Protein AF-A0A654M1G8-F1 (afdb_monomer)

Sequence (113 aa):
MVKTEFLRRFPTDYTENLASFEYVPIVSKRMLNHYARCYLANTFSYRILLPRSIDSSKDNDISRKLGLQLQNDLLSGIRSLKLKPNIKDYRYVHDDSHFGWLLLDPSLTIRFD

pLDDT: mean 93.89, std 8.09, range [52.06, 98.38]

Radius of gyration: 13.91 Å; Cα contacts (8 Å, |Δi|>4): 159; chains: 1; bounding box: 31×33×37 Å

Structure (mmCIF, N/CA/C/O backbone):
data_AF-A0A654M1G8-F1
#
_entry.id   AF-A0A654M1G8-F1
#
loop_
_atom_site.group_PDB
_atom_site.id
_atom_site.type_symbol
_atom_site.label_atom_id
_atom_site.label_alt_id
_atom_site.label_comp_id
_atom_site.label_asym_id
_atom_site.label_entity_id
_atom_site.label_seq_id
_atom_site.pdbx_PDB_ins_code
_atom_site.Cartn_x
_atom_site.Cartn_y
_atom_site.Cartn_z
_atom_site.occupancy
_atom_site.B_iso_or_equiv
_atom_site.auth_seq_id
_atom_site.auth_comp_id
_atom_site.auth_asym_id
_atom_site.auth_atom_id
_atom_site.pdbx_PDB_model_num
ATOM 1 N N . MET A 1 1 ? 0.95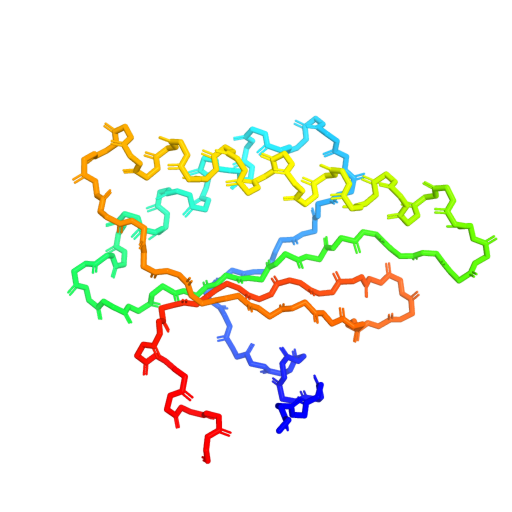8 -21.291 2.531 1.00 58.78 1 MET A N 1
ATOM 2 C CA . MET A 1 1 ? 1.455 -20.330 1.518 1.00 58.78 1 MET A CA 1
ATOM 3 C C . MET A 1 1 ? 0.240 -19.677 0.877 1.00 58.78 1 MET A C 1
ATOM 5 O O . MET A 1 1 ? -0.575 -20.406 0.328 1.00 58.78 1 MET A O 1
ATOM 9 N N . VAL A 1 2 ? 0.054 -18.358 1.007 1.00 68.06 2 VAL A N 1
ATOM 10 C CA . VAL A 1 2 ? -1.116 -17.681 0.408 1.00 68.06 2 VAL A CA 1
ATOM 11 C C . VAL A 1 2 ? -0.986 -17.729 -1.114 1.00 68.06 2 VAL A C 1
ATOM 13 O O . VAL A 1 2 ? 0.077 -17.394 -1.639 1.00 68.06 2 VAL A O 1
ATOM 16 N N . LYS A 1 3 ? -2.031 -18.159 -1.836 1.00 82.12 3 LYS A N 1
ATOM 17 C CA . LYS A 1 3 ? -1.959 -18.213 -3.305 1.00 82.12 3 LYS A CA 1
ATOM 18 C C . LYS A 1 3 ? -1.940 -16.794 -3.868 1.00 82.12 3 LYS A C 1
ATOM 20 O O . LYS A 1 3 ? -2.811 -15.982 -3.559 1.00 82.12 3 LYS A O 1
ATOM 25 N N . THR A 1 4 ? -0.978 -16.511 -4.740 1.00 85.81 4 THR A N 1
ATOM 26 C CA . THR A 1 4 ? -0.805 -15.199 -5.381 1.00 85.81 4 THR A CA 1
ATOM 27 C C . THR A 1 4 ? -2.063 -14.720 -6.112 1.00 85.81 4 THR A C 1
ATOM 29 O O . THR A 1 4 ? -2.369 -13.531 -6.081 1.00 85.81 4 THR A O 1
ATOM 32 N N . GLU A 1 5 ? -2.829 -15.631 -6.718 1.00 87.69 5 GLU A N 1
ATOM 33 C CA . GLU A 1 5 ? -4.097 -15.310 -7.389 1.00 87.69 5 GLU A CA 1
ATOM 34 C C . GLU A 1 5 ? -5.124 -14.677 -6.435 1.00 87.69 5 GLU A C 1
ATOM 36 O O . GLU A 1 5 ? -5.779 -13.701 -6.801 1.00 87.69 5 GLU A O 1
ATOM 41 N N . PHE A 1 6 ? -5.208 -15.153 -5.186 1.00 89.19 6 PHE A N 1
ATOM 42 C CA . PHE A 1 6 ? -6.078 -14.543 -4.179 1.00 89.19 6 PHE A CA 1
ATOM 43 C C . PHE A 1 6 ? -5.621 -13.130 -3.823 1.00 89.19 6 PHE A C 1
ATOM 45 O O . PHE A 1 6 ? -6.443 -12.223 -3.770 1.00 89.19 6 PHE A O 1
ATOM 52 N N . LEU A 1 7 ? -4.314 -12.910 -3.646 1.00 92.75 7 LEU A N 1
ATOM 53 C CA . LEU A 1 7 ? -3.773 -11.577 -3.351 1.00 92.75 7 LEU A CA 1
ATOM 54 C C . LEU A 1 7 ? -4.079 -10.569 -4.471 1.00 92.75 7 LEU A C 1
ATOM 56 O O . LEU A 1 7 ? -4.402 -9.410 -4.193 1.00 92.75 7 LEU A O 1
ATOM 60 N N . ARG A 1 8 ? -4.029 -11.013 -5.736 1.00 93.00 8 ARG A N 1
ATOM 61 C CA . ARG A 1 8 ? -4.392 -10.194 -6.905 1.00 93.00 8 ARG A CA 1
ATOM 62 C C . ARG A 1 8 ? -5.872 -9.819 -6.909 1.00 93.00 8 ARG A C 1
ATOM 64 O O . ARG A 1 8 ? -6.189 -8.671 -7.194 1.00 93.00 8 ARG A O 1
ATOM 71 N N . ARG A 1 9 ? -6.758 -10.761 -6.570 1.00 92.06 9 ARG A N 1
ATOM 72 C CA . ARG A 1 9 ? -8.220 -10.563 -6.589 1.00 92.06 9 ARG A CA 1
ATOM 73 C C . ARG A 1 9 ? -8.808 -10.001 -5.296 1.00 92.06 9 ARG A C 1
ATOM 75 O O . ARG A 1 9 ? -9.984 -9.653 -5.285 1.00 92.06 9 ARG A O 1
ATOM 82 N N . PHE A 1 10 ? -8.030 -9.914 -4.218 1.00 92.25 10 PHE A N 1
ATOM 83 C CA . PHE A 1 10 ? -8.526 -9.434 -2.930 1.00 92.25 10 PHE A CA 1
ATOM 84 C C . PHE A 1 10 ? -9.133 -8.021 -3.073 1.00 92.25 10 PHE A C 1
ATOM 86 O O . PHE A 1 10 ? -8.458 -7.128 -3.596 1.00 92.25 10 PHE A O 1
ATOM 93 N N . PRO A 1 11 ? -10.380 -7.785 -2.638 1.00 92.31 11 PRO A N 1
ATOM 94 C CA . PRO A 1 11 ? -10.987 -6.464 -2.725 1.00 92.31 11 PRO A CA 1
ATOM 95 C C . PRO A 1 11 ? -10.353 -5.530 -1.691 1.00 92.31 11 PRO A C 1
ATOM 97 O O . PRO A 1 11 ? -10.278 -5.859 -0.512 1.00 92.31 11 PRO A O 1
ATOM 100 N N . THR A 1 12 ? -9.894 -4.366 -2.137 1.00 95.44 12 THR A N 1
ATOM 101 C CA . THR A 1 12 ? -9.304 -3.329 -1.281 1.00 95.44 12 THR A CA 1
ATOM 102 C C . THR A 1 12 ? -10.061 -2.030 -1.451 1.00 95.44 12 THR A C 1
ATOM 104 O O . THR A 1 12 ? -10.458 -1.721 -2.574 1.00 95.44 12 THR A O 1
ATOM 107 N N . ASP A 1 13 ? -10.145 -1.232 -0.394 1.00 96.25 13 ASP A N 1
ATOM 108 C CA . ASP A 1 13 ? -10.770 0.094 -0.445 1.00 96.25 13 ASP A CA 1
ATOM 109 C C . ASP A 1 13 ? -10.056 1.025 -1.433 1.00 96.25 13 ASP A C 1
ATOM 111 O O . ASP A 1 13 ? -10.688 1.838 -2.104 1.00 96.25 13 ASP A O 1
ATOM 115 N N . TYR A 1 14 ? -8.734 0.866 -1.566 1.00 97.25 14 TYR A N 1
ATOM 116 C CA . TYR A 1 14 ? -7.920 1.605 -2.526 1.00 97.25 14 TYR A CA 1
ATOM 117 C C . TYR A 1 14 ? -6.893 0.711 -3.215 1.00 97.25 14 TYR A C 1
ATOM 119 O O . TYR A 1 14 ? -6.275 -0.156 -2.596 1.00 97.25 14 TYR A O 1
ATOM 127 N N . THR A 1 15 ? -6.675 0.970 -4.502 1.00 97.81 15 THR A N 1
ATOM 128 C CA . THR A 1 15 ? -5.529 0.479 -5.271 1.00 97.81 15 THR A CA 1
ATOM 129 C C . THR A 1 15 ? -4.864 1.681 -5.938 1.00 97.81 15 THR A C 1
ATOM 131 O O . THR A 1 15 ? -5.497 2.348 -6.749 1.00 97.81 15 THR A O 1
ATOM 134 N N . GLU A 1 16 ? -3.611 1.970 -5.586 1.00 96.69 16 GLU A N 1
ATOM 135 C CA . GLU A 1 16 ? -2.840 3.099 -6.129 1.00 96.69 16 GLU A CA 1
ATOM 136 C C . GLU A 1 16 ? -1.615 2.587 -6.899 1.00 96.69 16 GLU A C 1
ATOM 138 O O . GLU A 1 16 ? -0.947 1.646 -6.461 1.00 96.69 16 GLU A O 1
ATOM 143 N N . ASN A 1 17 ? -1.290 3.230 -8.021 1.00 96.44 17 ASN A N 1
ATOM 144 C CA . ASN A 1 17 ? -0.044 2.996 -8.751 1.00 96.44 17 ASN A CA 1
ATOM 145 C C . ASN A 1 17 ? 1.012 4.017 -8.302 1.00 96.44 17 ASN A C 1
ATOM 147 O O . ASN A 1 17 ? 0.794 5.223 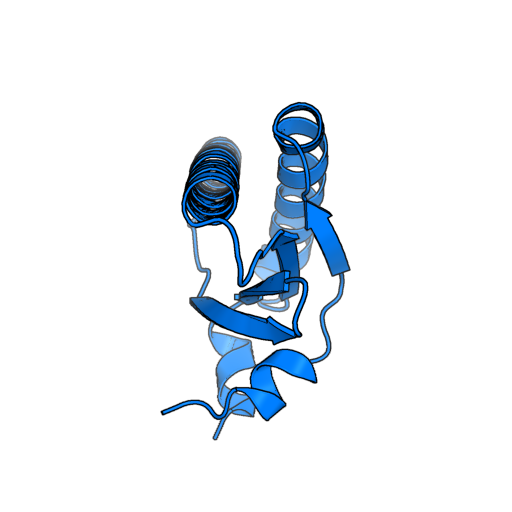-8.408 1.00 96.44 17 ASN A O 1
ATOM 151 N N . LEU A 1 18 ? 2.148 3.541 -7.790 1.00 97.38 18 LEU A N 1
ATOM 152 C CA . LEU A 1 18 ? 3.239 4.374 -7.291 1.00 97.38 18 LEU A CA 1
ATOM 153 C C . LEU A 1 18 ? 4.486 4.198 -8.160 1.00 97.38 18 LEU A C 1
ATOM 155 O O . LEU A 1 18 ? 5.354 3.379 -7.865 1.00 97.38 18 LEU A O 1
ATOM 159 N N . ALA A 1 19 ? 4.583 5.006 -9.216 1.00 94.69 19 ALA A N 1
ATOM 160 C CA . ALA A 1 19 ? 5.665 4.917 -10.196 1.00 94.69 19 ALA A CA 1
ATOM 161 C C . ALA A 1 19 ? 6.856 5.865 -9.948 1.00 94.69 19 ALA A C 1
ATOM 163 O O . ALA A 1 19 ? 7.894 5.715 -10.585 1.00 94.69 19 ALA A O 1
ATOM 164 N N . SER A 1 20 ? 6.730 6.847 -9.046 1.00 96.62 20 SER A N 1
ATOM 165 C CA . SER A 1 20 ? 7.762 7.869 -8.807 1.00 96.62 20 SER A CA 1
ATOM 166 C C . SER A 1 20 ? 7.800 8.328 -7.349 1.00 96.62 20 SER A C 1
ATOM 168 O O . SER A 1 20 ? 6.780 8.319 -6.656 1.00 96.62 20 SER A O 1
ATOM 170 N N . PHE A 1 21 ? 8.979 8.773 -6.899 1.00 96.94 21 PHE A N 1
ATOM 171 C CA . PHE A 1 21 ? 9.203 9.290 -5.544 1.00 96.94 21 PHE A CA 1
ATOM 172 C C . PHE A 1 21 ? 8.402 10.565 -5.273 1.00 96.94 21 PHE A C 1
ATOM 174 O O . PHE A 1 21 ? 7.991 10.798 -4.140 1.00 96.94 21 PHE A O 1
ATOM 181 N N . GLU A 1 22 ? 8.119 11.349 -6.314 1.00 96.94 22 GLU A N 1
ATOM 182 C CA . GLU A 1 22 ? 7.315 12.574 -6.232 1.00 96.94 22 GLU A CA 1
ATOM 183 C C . GLU A 1 22 ? 5.898 12.310 -5.706 1.00 96.94 22 GLU A C 1
ATOM 185 O O . GLU A 1 22 ? 5.310 13.159 -5.036 1.00 96.94 22 GLU A O 1
ATOM 190 N N . TYR A 1 23 ? 5.359 11.111 -5.951 1.00 96.31 23 TYR A N 1
ATOM 191 C CA . TYR A 1 23 ? 4.022 10.726 -5.505 1.00 96.31 23 TYR A CA 1
ATOM 192 C C . TYR A 1 23 ? 4.001 10.094 -4.109 1.00 96.31 23 TYR A C 1
ATOM 194 O O . TYR A 1 23 ? 2.923 9.906 -3.540 1.00 96.31 23 TYR A O 1
ATOM 202 N N . VAL A 1 24 ? 5.159 9.791 -3.514 1.00 96.62 24 VAL A N 1
ATOM 203 C CA . VAL A 1 24 ? 5.211 9.156 -2.189 1.00 96.62 24 VAL A CA 1
ATOM 204 C C . VAL A 1 24 ? 4.510 10.003 -1.117 1.00 96.62 24 VAL A C 1
ATOM 206 O O . VAL A 1 24 ? 3.664 9.439 -0.422 1.00 96.62 24 VAL A O 1
ATOM 209 N N . PRO A 1 25 ? 4.724 11.334 -1.011 1.00 95.56 25 PRO A N 1
ATOM 210 C CA . PRO A 1 25 ? 4.070 12.141 0.024 1.00 95.56 25 PRO A CA 1
ATOM 211 C C . PRO A 1 25 ? 2.539 12.174 -0.084 1.00 95.56 25 PRO A C 1
ATOM 213 O O . PRO A 1 25 ? 1.834 12.187 0.928 1.00 95.56 25 PRO A O 1
ATOM 216 N N . ILE A 1 26 ? 1.990 12.196 -1.305 1.00 96.81 26 ILE A N 1
ATOM 217 C CA . ILE A 1 26 ? 0.533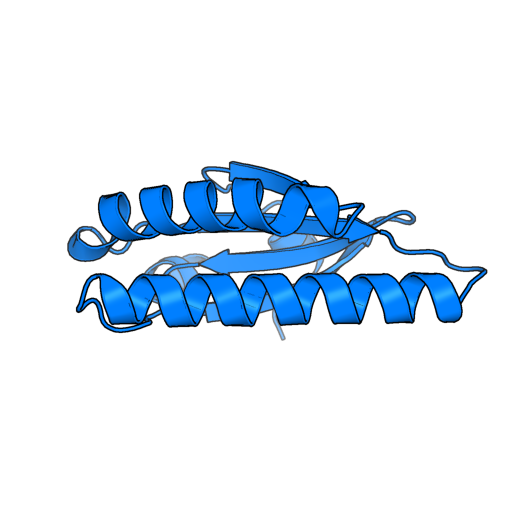 12.234 -1.496 1.00 96.81 26 ILE A CA 1
ATOM 218 C C . ILE A 1 26 ? -0.103 10.867 -1.224 1.00 96.81 26 ILE A C 1
ATOM 220 O O . ILE A 1 26 ? -1.140 10.803 -0.559 1.00 96.81 26 ILE A O 1
ATOM 224 N N . VAL A 1 27 ? 0.533 9.777 -1.667 1.00 97.81 27 VAL A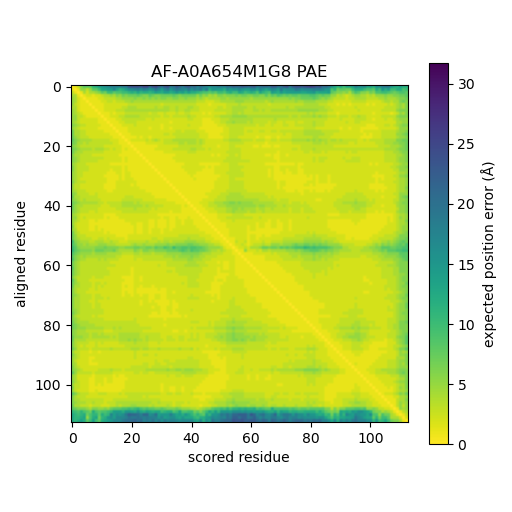 N 1
ATOM 225 C CA . VAL A 1 27 ? 0.061 8.408 -1.410 1.00 97.81 27 VAL A CA 1
ATOM 226 C C . VAL A 1 27 ? 0.174 8.073 0.078 1.00 97.81 27 VAL A C 1
ATOM 228 O O . VAL A 1 27 ? -0.783 7.554 0.653 1.00 97.81 27 VAL A O 1
ATOM 231 N N . SER A 1 28 ? 1.280 8.436 0.739 1.00 96.88 28 SER A N 1
ATOM 232 C CA . SER A 1 28 ? 1.472 8.197 2.175 1.00 96.88 28 SER A CA 1
ATOM 233 C C . SER A 1 28 ? 0.415 8.917 3.010 1.00 96.88 28 SER A C 1
ATOM 235 O O . SER A 1 28 ? -0.219 8.298 3.866 1.00 96.88 28 SER A O 1
ATOM 237 N N . LYS A 1 29 ? 0.125 10.189 2.705 1.00 97.44 29 LYS A N 1
ATOM 238 C CA . LYS A 1 29 ? -0.930 10.961 3.376 1.00 97.44 29 LYS A CA 1
ATOM 239 C C . LYS A 1 29 ? -2.317 10.343 3.180 1.00 97.44 29 LYS A C 1
ATOM 241 O O . LYS A 1 29 ? -3.079 10.242 4.140 1.00 97.44 29 LYS A O 1
ATOM 246 N N . ARG A 1 30 ? -2.666 9.920 1.958 1.00 98.12 30 ARG A N 1
ATOM 247 C CA . ARG A 1 30 ? -3.956 9.258 1.678 1.00 98.12 30 ARG A CA 1
ATOM 248 C C . ARG A 1 30 ? -4.086 7.941 2.432 1.00 98.12 30 ARG A C 1
ATOM 250 O O . ARG A 1 30 ? -5.110 7.712 3.076 1.00 98.12 30 ARG A O 1
ATOM 257 N N . MET A 1 31 ? -3.047 7.113 2.377 1.00 97.94 31 MET A N 1
ATOM 258 C CA . MET A 1 31 ? -3.006 5.828 3.065 1.00 97.94 31 MET A CA 1
ATOM 259 C C . MET A 1 31 ? -3.120 6.010 4.580 1.00 97.94 31 MET A C 1
ATOM 261 O O . MET A 1 31 ? -3.939 5.343 5.204 1.00 97.94 31 MET A O 1
ATOM 265 N N . LEU A 1 32 ? -2.385 6.964 5.160 1.00 98.25 32 LEU A N 1
ATOM 266 C CA . LEU A 1 32 ? -2.458 7.290 6.584 1.00 98.25 32 LEU A CA 1
ATOM 267 C C . LEU A 1 32 ? -3.858 7.759 6.997 1.00 98.25 32 LEU A C 1
ATOM 269 O O . LEU A 1 32 ? -4.403 7.282 7.991 1.00 98.25 32 LEU A O 1
ATOM 273 N N . ASN A 1 33 ? -4.468 8.659 6.222 1.00 98.12 33 ASN A N 1
ATOM 274 C CA . ASN A 1 33 ? -5.824 9.140 6.488 1.00 98.12 33 ASN A CA 1
ATOM 275 C C . ASN A 1 33 ? -6.861 8.014 6.404 1.00 98.12 33 ASN A C 1
ATOM 277 O O . ASN A 1 33 ? -7.842 8.007 7.145 1.00 98.12 33 ASN A O 1
ATOM 281 N N . HIS A 1 34 ? -6.688 7.069 5.481 1.00 98.06 34 HIS A N 1
ATOM 282 C CA . HIS A 1 34 ? -7.548 5.895 5.409 1.00 98.06 34 HIS A CA 1
ATOM 283 C C . HIS A 1 34 ? -7.317 4.952 6.598 1.00 98.06 34 HIS A C 1
ATOM 285 O O . HIS A 1 34 ? -8.284 4.591 7.263 1.00 98.06 34 HIS A O 1
ATOM 291 N N . TYR A 1 35 ? -6.060 4.658 6.941 1.00 97.94 35 TYR A N 1
ATOM 292 C CA . TYR A 1 35 ? -5.705 3.865 8.120 1.00 97.94 35 TYR A CA 1
ATOM 293 C C . TYR A 1 35 ? -6.336 4.423 9.398 1.00 97.94 35 TYR A C 1
ATOM 295 O O . TYR A 1 35 ? -7.001 3.691 10.125 1.00 97.94 35 TYR A O 1
ATOM 303 N N . ALA A 1 36 ? -6.205 5.730 9.639 1.00 97.69 36 ALA A N 1
ATOM 304 C CA . ALA A 1 36 ? -6.774 6.379 10.815 1.00 97.69 36 ALA A CA 1
ATOM 305 C C . ALA A 1 36 ? -8.307 6.250 10.882 1.00 97.69 36 ALA A C 1
ATOM 307 O O . ALA A 1 36 ? -8.851 6.020 11.960 1.00 97.69 36 ALA A O 1
ATOM 308 N N . ARG A 1 37 ? -9.005 6.340 9.739 1.00 97.50 37 ARG A N 1
ATOM 309 C CA . ARG A 1 37 ? -10.468 6.159 9.667 1.00 97.50 37 ARG A CA 1
ATOM 310 C C . ARG A 1 37 ? -10.898 4.720 9.957 1.00 97.50 37 ARG A C 1
ATOM 312 O O . ARG A 1 37 ? -11.924 4.517 10.595 1.00 97.50 37 ARG A O 1
ATOM 319 N N . CYS A 1 38 ? -10.123 3.738 9.507 1.00 96.75 38 CYS A N 1
ATOM 320 C CA . CYS A 1 38 ? -10.437 2.318 9.676 1.00 96.75 38 CYS A CA 1
ATOM 321 C C . CYS A 1 38 ? -9.947 1.729 11.006 1.00 96.75 38 CYS A C 1
ATOM 323 O O . CYS A 1 38 ? -10.340 0.614 11.346 1.00 96.75 38 CYS A O 1
ATOM 325 N N . TYR A 1 39 ? -9.110 2.456 11.756 1.00 95.62 39 TYR A N 1
ATOM 326 C CA . TYR A 1 39 ? -8.350 1.928 12.891 1.00 95.62 39 TYR A CA 1
ATOM 327 C C . TYR A 1 39 ? -9.212 1.227 13.948 1.00 95.62 39 TYR A C 1
ATOM 329 O O . TYR A 1 39 ? -8.908 0.111 14.343 1.00 95.62 39 TYR A O 1
ATOM 337 N N . LEU A 1 40 ? -10.308 1.853 14.388 1.00 94.56 40 LEU A N 1
ATOM 338 C CA . LEU A 1 40 ? -11.173 1.273 15.426 1.00 94.56 40 LEU A CA 1
ATOM 339 C C . LEU A 1 40 ? -12.039 0.118 14.911 1.00 94.56 40 LEU A C 1
ATOM 341 O O . LEU A 1 40 ? -12.434 -0.746 15.688 1.00 94.56 40 LEU A O 1
ATOM 345 N N . ALA A 1 41 ? -12.346 0.114 13.614 1.00 95.50 41 ALA A N 1
ATOM 346 C CA . ALA A 1 41 ? -13.188 -0.899 12.991 1.00 95.50 41 ALA A CA 1
ATOM 347 C C . ALA A 1 41 ? -12.391 -2.120 12.502 1.00 95.50 41 ALA A C 1
ATOM 349 O O . ALA A 1 41 ? -13.007 -3.098 12.093 1.00 95.50 41 ALA A O 1
ATOM 350 N N . ASN A 1 42 ? -11.053 -2.075 12.530 1.00 94.50 42 ASN A N 1
ATOM 351 C CA . ASN A 1 42 ? -10.166 -3.128 12.019 1.00 94.50 42 ASN A CA 1
ATOM 352 C C . ASN A 1 42 ? -10.457 -3.507 10.551 1.00 94.50 42 ASN A C 1
ATOM 354 O O . ASN A 1 42 ? -10.374 -4.663 10.150 1.00 94.50 42 ASN A O 1
ATOM 358 N N . THR A 1 43 ? -10.834 -2.527 9.727 1.00 95.50 43 THR A N 1
ATOM 359 C CA . THR A 1 43 ? -11.261 -2.742 8.329 1.00 95.50 43 THR A CA 1
ATOM 360 C C . THR A 1 43 ? -10.264 -2.224 7.298 1.00 95.50 43 THR A C 1
ATOM 362 O O . THR A 1 43 ? -10.580 -2.185 6.116 1.00 95.50 43 THR A O 1
ATOM 365 N N . PHE A 1 44 ? -9.062 -1.821 7.717 1.00 97.06 44 PHE A N 1
ATOM 366 C CA . PHE A 1 44 ? -8.087 -1.209 6.816 1.00 97.06 44 PHE A CA 1
ATOM 367 C C . PHE A 1 44 ? -7.696 -2.159 5.680 1.00 97.06 44 PHE A C 1
ATOM 369 O O . PHE A 1 44 ? -7.248 -3.281 5.933 1.00 97.06 44 PHE A O 1
ATOM 376 N N . SER A 1 45 ? -7.803 -1.689 4.435 1.00 96.94 45 SER A N 1
ATOM 377 C CA . SER A 1 45 ? -7.309 -2.421 3.273 1.00 96.94 45 SER A CA 1
ATOM 378 C C . SER A 1 45 ? -6.767 -1.495 2.182 1.00 96.94 45 SER A C 1
ATOM 380 O O . SER A 1 45 ? -7.404 -0.527 1.774 1.00 96.94 45 SER A O 1
ATOM 382 N N . TYR A 1 46 ? -5.564 -1.781 1.686 1.00 98.12 46 TYR A N 1
ATOM 383 C CA . TYR A 1 46 ? -4.895 -0.935 0.699 1.00 98.12 46 TYR A CA 1
ATOM 384 C C . TYR A 1 46 ? -3.987 -1.760 -0.207 1.00 98.12 46 TYR A C 1
ATOM 386 O O . TYR A 1 46 ? -3.228 -2.606 0.266 1.00 98.12 46 TYR A O 1
ATOM 394 N N . ARG A 1 47 ? -4.013 -1.497 -1.512 1.00 98.31 47 ARG A N 1
ATOM 395 C CA . ARG A 1 47 ? -3.071 -2.074 -2.474 1.00 98.31 47 ARG A CA 1
ATOM 396 C C . ARG A 1 47 ? -2.212 -0.978 -3.088 1.00 98.31 47 ARG A C 1
ATOM 398 O O . ARG A 1 47 ? -2.722 0.034 -3.558 1.00 98.31 47 ARG A O 1
ATOM 405 N N . ILE A 1 48 ? -0.911 -1.225 -3.132 1.00 98.38 48 ILE A N 1
ATOM 406 C CA . ILE A 1 48 ? 0.049 -0.451 -3.911 1.00 98.38 48 ILE A CA 1
ATOM 407 C C . ILE A 1 48 ? 0.549 -1.320 -5.057 1.00 98.38 48 ILE A C 1
ATOM 409 O O . ILE A 1 48 ? 0.942 -2.471 -4.851 1.00 98.38 48 ILE A O 1
ATOM 413 N N . LEU A 1 49 ? 0.527 -0.762 -6.260 1.00 98.19 49 LEU A N 1
ATOM 414 C CA . LEU A 1 49 ? 1.184 -1.312 -7.434 1.00 98.19 49 LEU A CA 1
ATOM 415 C C . LEU A 1 49 ? 2.480 -0.533 -7.648 1.00 98.19 49 LEU A C 1
ATOM 417 O O . LEU A 1 49 ? 2.458 0.680 -7.840 1.00 98.19 49 LEU A O 1
ATOM 421 N N . LEU A 1 50 ? 3.607 -1.231 -7.551 1.00 98.19 50 LEU A N 1
ATOM 422 C CA . LEU A 1 50 ? 4.936 -0.688 -7.822 1.00 98.19 50 LEU A CA 1
ATOM 423 C C . LEU A 1 50 ? 5.380 -1.161 -9.208 1.00 98.19 50 LEU A C 1
ATOM 425 O O . LEU A 1 50 ? 5.097 -2.316 -9.540 1.00 98.19 50 LEU A O 1
ATOM 429 N N . PRO A 1 51 ? 6.098 -0.341 -9.992 1.00 97.31 51 PRO A N 1
ATOM 430 C CA . PRO A 1 51 ? 6.613 -0.760 -11.283 1.00 97.31 51 PRO A CA 1
ATOM 431 C C . PRO A 1 51 ? 7.440 -2.039 -11.179 1.00 97.31 51 PRO A C 1
ATOM 433 O O . PRO A 1 51 ? 8.165 -2.285 -10.213 1.00 97.31 51 PRO A O 1
ATOM 436 N N . ARG A 1 52 ? 7.324 -2.869 -12.203 1.00 96.75 52 ARG A N 1
ATOM 437 C CA . ARG A 1 52 ? 8.124 -4.066 -12.384 1.00 96.75 52 ARG A CA 1
ATOM 438 C C . ARG A 1 52 ? 8.571 -4.120 -13.830 1.00 96.75 52 ARG A C 1
ATOM 440 O O . ARG A 1 52 ? 7.773 -3.946 -14.744 1.00 96.75 52 ARG A O 1
ATOM 447 N N . SER A 1 53 ? 9.847 -4.410 -14.015 1.00 96.38 53 SER A N 1
ATOM 448 C CA . SER A 1 53 ? 10.438 -4.685 -15.313 1.00 96.38 53 SER A CA 1
ATOM 449 C C . SER A 1 53 ? 11.028 -6.088 -15.308 1.00 96.38 53 SER A C 1
ATOM 451 O O . SER A 1 53 ? 11.753 -6.464 -14.385 1.00 96.38 53 SER A O 1
ATOM 453 N N . ILE A 1 54 ? 10.708 -6.883 -16.326 1.00 93.75 54 ILE A N 1
ATOM 454 C CA . ILE A 1 54 ? 11.336 -8.197 -16.526 1.00 93.75 54 ILE A CA 1
ATOM 455 C C . ILE A 1 54 ? 12.789 -8.011 -16.990 1.00 93.75 54 ILE A C 1
ATOM 457 O O . ILE A 1 54 ? 13.662 -8.779 -16.594 1.00 93.75 54 ILE A O 1
ATOM 461 N N . ASP A 1 55 ? 13.052 -6.934 -17.731 1.00 94.69 55 ASP A N 1
ATOM 462 C CA . ASP A 1 55 ? 14.320 -6.703 -18.425 1.00 94.69 55 ASP A CA 1
ATOM 463 C C . ASP A 1 55 ? 15.295 -5.808 -17.641 1.00 94.69 55 ASP A C 1
ATOM 465 O O . ASP A 1 55 ? 16.476 -5.725 -17.975 1.00 94.69 55 ASP A O 1
ATOM 469 N N . SER A 1 56 ? 14.828 -5.131 -16.584 1.00 94.19 56 SER A N 1
ATOM 470 C CA . SER A 1 56 ? 15.620 -4.144 -15.839 1.00 94.19 56 SER A CA 1
ATOM 471 C C . SER A 1 56 ? 15.590 -4.378 -14.330 1.00 94.19 56 SER A C 1
ATOM 473 O O . SER A 1 56 ? 14.680 -3.961 -13.608 1.00 94.19 56 SER A O 1
ATOM 475 N N . SER A 1 57 ? 16.662 -4.986 -13.812 1.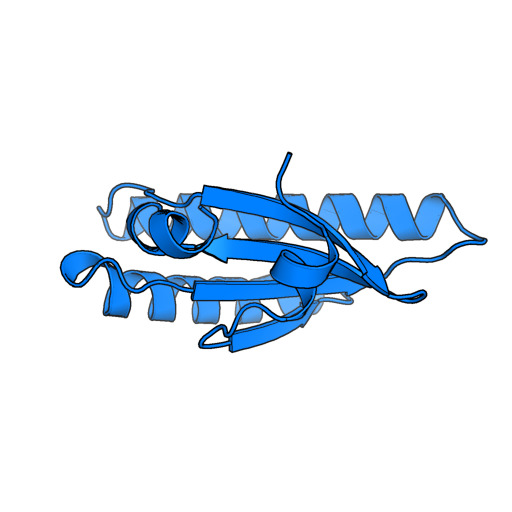00 93.81 57 SER A N 1
ATOM 476 C CA . SER A 1 57 ? 16.872 -5.113 -12.362 1.00 93.81 57 SER A CA 1
ATOM 477 C C . SER A 1 57 ? 16.989 -3.750 -11.673 1.00 93.81 57 SER A C 1
ATOM 479 O O . SER A 1 57 ? 16.540 -3.593 -10.541 1.00 93.81 57 SER A O 1
ATOM 481 N N . LYS A 1 58 ? 17.555 -2.747 -12.358 1.00 95.00 58 LYS A N 1
ATOM 482 C CA . LYS A 1 58 ? 17.715 -1.392 -11.817 1.00 95.00 58 LYS A CA 1
ATOM 483 C C . LYS A 1 58 ? 16.361 -0.737 -11.532 1.00 95.00 58 LYS A C 1
ATOM 485 O O . LYS A 1 58 ? 16.193 -0.133 -10.474 1.00 95.00 58 LYS A O 1
ATOM 490 N N . ASP A 1 59 ? 15.390 -0.896 -12.427 1.00 92.44 59 ASP A N 1
ATOM 491 C CA . ASP A 1 59 ? 14.044 -0.339 -12.234 1.00 92.44 59 ASP A CA 1
ATOM 492 C C . ASP A 1 59 ? 13.292 -1.074 -11.117 1.00 92.44 59 ASP A C 1
ATOM 494 O O . ASP A 1 59 ? 12.580 -0.461 -10.315 1.00 92.44 59 ASP A O 1
ATOM 498 N N . ASN A 1 60 ? 13.527 -2.381 -10.977 1.00 96.31 60 ASN A N 1
ATOM 499 C CA . ASN A 1 60 ? 13.009 -3.157 -9.850 1.00 96.31 60 ASN A CA 1
ATOM 500 C C . ASN A 1 60 ? 13.622 -2.713 -8.510 1.00 96.31 60 ASN A C 1
ATOM 502 O O . ASN A 1 60 ? 12.925 -2.667 -7.493 1.00 96.31 60 ASN A O 1
ATOM 506 N N . ASP A 1 61 ? 14.904 -2.341 -8.490 1.00 96.69 61 ASP A N 1
ATOM 507 C CA . ASP A 1 61 ? 15.563 -1.807 -7.295 1.00 96.69 61 ASP A CA 1
ATOM 508 C C . ASP A 1 61 ? 15.019 -0.430 -6.904 1.00 96.69 61 ASP A C 1
ATOM 510 O O . ASP A 1 61 ? 14.799 -0.172 -5.717 1.00 96.69 61 ASP A O 1
ATOM 514 N N . ILE A 1 62 ? 14.749 0.439 -7.883 1.00 96.50 62 ILE A N 1
ATOM 515 C CA . ILE A 1 62 ? 14.060 1.722 -7.664 1.00 96.50 62 ILE A CA 1
ATOM 516 C C . ILE A 1 62 ? 12.679 1.475 -7.053 1.00 96.50 62 ILE A C 1
ATOM 518 O O . ILE A 1 62 ? 12.333 2.083 -6.039 1.00 96.50 62 ILE A O 1
ATOM 522 N N . SER A 1 63 ? 11.930 0.520 -7.595 1.00 96.62 63 SER A N 1
ATOM 523 C CA . SER A 1 63 ? 10.599 0.152 -7.106 1.00 96.62 63 SER A CA 1
ATOM 524 C C . SER A 1 63 ? 10.629 -0.383 -5.673 1.00 96.62 63 SER A C 1
ATOM 526 O O . SER A 1 63 ? 9.781 -0.033 -4.849 1.00 96.62 63 SER A O 1
ATOM 528 N N . ARG A 1 64 ? 11.667 -1.145 -5.306 1.00 96.56 64 ARG A N 1
ATOM 529 C CA . ARG A 1 64 ? 11.884 -1.567 -3.914 1.00 96.56 64 ARG A CA 1
ATOM 530 C C . ARG A 1 64 ? 12.141 -0.374 -2.990 1.00 96.56 64 ARG A C 1
ATOM 532 O O . ARG A 1 64 ? 11.597 -0.339 -1.887 1.00 96.56 64 ARG A O 1
ATOM 539 N N . LYS A 1 65 ? 12.937 0.606 -3.429 1.00 97.75 65 LYS A N 1
ATOM 540 C CA . LYS A 1 65 ? 13.207 1.835 -2.662 1.00 97.75 65 LYS A CA 1
ATOM 541 C C . LYS A 1 65 ? 11.953 2.701 -2.499 1.00 97.75 65 LYS A C 1
ATOM 543 O O . LYS A 1 65 ? 11.739 3.219 -1.408 1.00 97.75 65 LYS A O 1
ATOM 548 N N . LEU A 1 66 ? 11.101 2.792 -3.525 1.00 97.44 66 LEU A N 1
ATOM 549 C CA . LEU A 1 66 ? 9.790 3.451 -3.435 1.00 97.44 66 LEU A CA 1
ATOM 550 C C . LEU A 1 66 ? 8.924 2.826 -2.340 1.00 97.44 66 LEU A C 1
ATOM 552 O O . LEU A 1 66 ? 8.428 3.533 -1.462 1.00 97.44 66 LEU A O 1
ATOM 556 N N . GLY A 1 67 ? 8.801 1.495 -2.350 1.00 96.88 67 GLY A N 1
ATOM 557 C CA . GLY A 1 67 ? 8.057 0.766 -1.323 1.00 96.88 67 GLY A CA 1
ATOM 558 C C . GLY A 1 67 ? 8.602 1.004 0.090 1.00 96.88 67 GLY A C 1
ATOM 559 O O . GLY A 1 67 ? 7.824 1.216 1.016 1.00 96.88 67 GLY A O 1
ATOM 560 N N . LEU A 1 68 ? 9.930 1.030 0.261 1.00 97.00 68 LEU A N 1
ATOM 561 C CA . LEU A 1 68 ? 10.565 1.310 1.555 1.00 97.00 68 LEU A CA 1
ATOM 562 C C . LEU A 1 68 ? 10.299 2.738 2.050 1.00 97.00 68 LEU A C 1
ATOM 564 O O . LEU A 1 68 ? 9.974 2.915 3.223 1.00 97.00 68 LEU A O 1
ATOM 568 N N . GLN A 1 69 ? 10.400 3.746 1.177 1.00 98.00 69 GLN A N 1
ATOM 569 C CA . GLN A 1 69 ? 10.095 5.126 1.560 1.00 98.00 69 GLN A CA 1
ATOM 570 C C . GLN A 1 69 ? 8.631 5.260 1.990 1.00 98.00 69 GLN A C 1
ATOM 572 O O . GLN A 1 69 ? 8.354 5.799 3.058 1.00 98.00 69 GLN A O 1
ATOM 577 N N . LEU A 1 70 ? 7.699 4.696 1.212 1.00 98.00 70 LEU A N 1
ATOM 578 C CA . LEU A 1 70 ? 6.277 4.708 1.553 1.00 98.00 70 LEU A CA 1
ATOM 579 C C . LEU A 1 70 ? 6.001 4.004 2.892 1.00 98.00 70 LEU A C 1
ATOM 581 O O . LEU A 1 70 ? 5.206 4.492 3.693 1.00 98.00 70 LEU A O 1
ATOM 585 N N . GLN A 1 71 ? 6.674 2.877 3.153 1.00 96.44 71 GLN A N 1
ATOM 586 C CA . GLN A 1 71 ? 6.567 2.153 4.422 1.00 96.44 71 GLN A CA 1
ATOM 587 C C . GLN A 1 71 ? 7.000 3.020 5.607 1.00 96.44 71 GLN A C 1
ATOM 589 O O . GLN A 1 71 ? 6.305 3.071 6.624 1.00 96.44 71 GLN A O 1
ATOM 594 N N . ASN A 1 72 ? 8.138 3.703 5.476 1.00 97.12 72 ASN A N 1
ATOM 595 C CA . ASN A 1 72 ? 8.671 4.574 6.517 1.00 97.12 72 ASN A CA 1
ATOM 596 C C . ASN A 1 72 ? 7.741 5.759 6.792 1.00 97.12 72 ASN A C 1
ATOM 598 O O . ASN A 1 72 ? 7.448 6.038 7.959 1.00 97.12 72 ASN A O 1
ATOM 602 N N . ASP A 1 73 ? 7.237 6.410 5.742 1.00 97.25 73 ASP A N 1
ATOM 603 C CA . ASP A 1 73 ? 6.291 7.522 5.856 1.00 97.25 73 ASP A CA 1
ATOM 604 C C . ASP A 1 73 ? 4.995 7.081 6.550 1.00 97.25 73 ASP A C 1
ATOM 606 O O . ASP A 1 73 ? 4.532 7.745 7.480 1.00 97.25 73 ASP A O 1
ATOM 610 N N . LEU A 1 74 ? 4.438 5.928 6.158 1.00 96.81 74 LEU A N 1
ATOM 611 C CA . LEU A 1 74 ? 3.231 5.374 6.772 1.00 96.81 74 LEU A CA 1
ATOM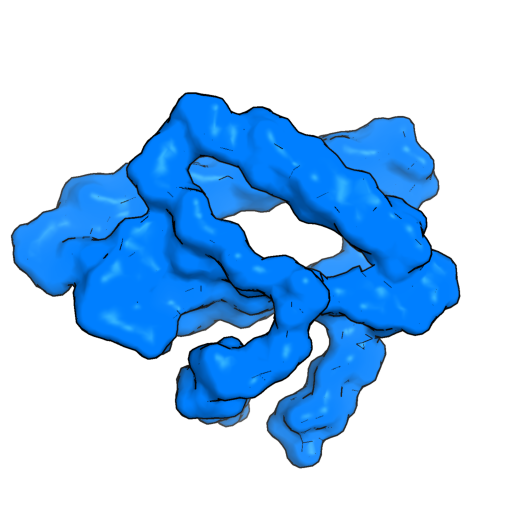 612 C C . LEU A 1 74 ? 3.442 5.083 8.261 1.00 96.81 74 LEU A C 1
ATOM 614 O O . LEU A 1 74 ? 2.665 5.545 9.093 1.00 96.81 74 LEU A O 1
ATOM 618 N N . LEU A 1 75 ? 4.491 4.335 8.618 1.00 96.62 75 LEU A N 1
ATOM 619 C CA . LEU A 1 75 ? 4.760 3.966 10.011 1.00 96.62 75 LEU A CA 1
ATOM 620 C C . LEU A 1 75 ? 5.024 5.196 10.885 1.00 96.62 75 LEU A C 1
ATOM 622 O O . LEU A 1 75 ? 4.558 5.253 12.026 1.00 96.62 75 LEU A O 1
ATOM 626 N N . SER A 1 76 ? 5.746 6.181 10.353 1.00 97.25 76 SER A N 1
ATOM 627 C CA . SER A 1 76 ? 6.019 7.437 11.055 1.00 97.25 76 SER A CA 1
ATOM 628 C C . SER A 1 76 ? 4.737 8.243 11.256 1.00 97.25 76 SER A C 1
ATOM 630 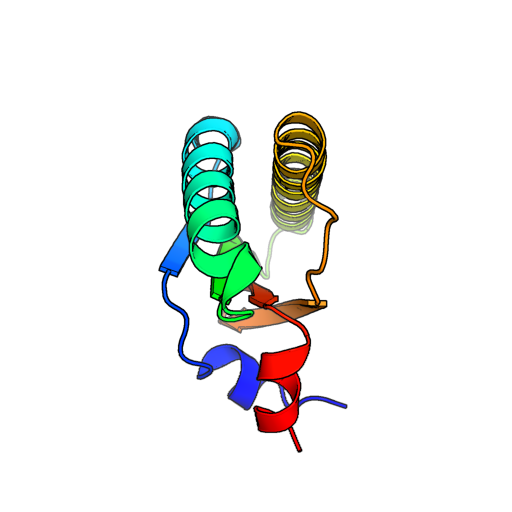O O . SER A 1 76 ? 4.486 8.729 12.358 1.00 97.25 76 SER A O 1
ATOM 632 N N . GLY A 1 77 ? 3.885 8.312 10.231 1.00 97.81 77 GLY A N 1
ATOM 633 C CA . GLY A 1 77 ? 2.576 8.954 10.302 1.00 97.81 77 GLY A CA 1
ATOM 634 C C . GLY A 1 77 ? 1.624 8.287 11.297 1.00 97.81 77 GLY A C 1
ATOM 635 O O . GLY A 1 77 ? 0.965 8.962 12.080 1.00 97.81 77 GLY A O 1
ATOM 636 N N . ILE A 1 78 ? 1.577 6.953 11.333 1.00 97.56 78 ILE A N 1
ATOM 637 C CA . ILE A 1 78 ? 0.745 6.215 12.297 1.00 97.56 78 ILE A CA 1
ATOM 638 C C . ILE A 1 78 ? 1.165 6.563 13.730 1.00 97.56 78 ILE A C 1
ATOM 640 O O . ILE A 1 78 ? 0.322 6.856 14.581 1.00 97.56 78 ILE A O 1
ATOM 644 N N . ARG A 1 79 ? 2.478 6.578 13.988 1.00 96.81 79 ARG A N 1
ATOM 645 C CA . ARG A 1 79 ? 3.037 6.910 15.304 1.00 96.81 79 ARG A CA 1
ATOM 646 C C . ARG A 1 79 ? 2.794 8.368 15.689 1.00 96.81 79 ARG 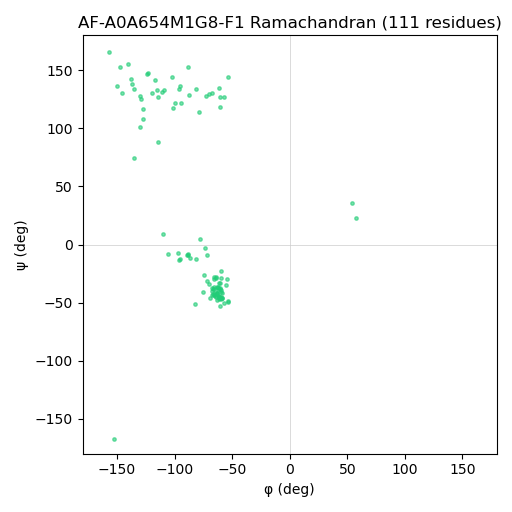A C 1
ATOM 648 O O . ARG A 1 79 ? 2.496 8.627 16.852 1.00 96.81 79 ARG A O 1
ATOM 655 N N . SER A 1 80 ? 2.882 9.311 14.748 1.00 97.31 80 SER A N 1
ATOM 656 C CA . SER A 1 80 ? 2.619 10.731 15.032 1.00 97.31 80 SER A CA 1
ATOM 657 C C . SER A 1 80 ? 1.156 10.988 15.408 1.00 97.31 80 SER A C 1
ATOM 659 O O . SER A 1 80 ? 0.882 11.839 16.252 1.00 97.31 80 SER A O 1
ATOM 661 N N . LEU A 1 81 ? 0.227 10.181 14.883 1.00 96.88 81 LEU A N 1
ATOM 662 C CA . LEU A 1 81 ? -1.182 10.161 15.292 1.00 96.88 81 LEU A CA 1
ATOM 663 C C . LEU A 1 81 ? -1.441 9.406 16.611 1.00 96.88 81 LEU A C 1
ATOM 665 O O . LEU A 1 81 ? -2.594 9.250 17.005 1.00 96.88 81 LEU A O 1
ATOM 669 N N . LYS A 1 82 ? -0.395 8.933 17.308 1.00 96.31 82 LYS A N 1
ATOM 670 C CA . LYS A 1 82 ? -0.477 8.109 18.532 1.00 96.31 82 LYS A CA 1
ATOM 671 C C . LYS A 1 82 ? -1.264 6.802 18.352 1.00 96.31 82 LYS A C 1
ATOM 673 O O . LYS A 1 82 ? -1.736 6.222 19.329 1.00 96.31 82 LYS A O 1
ATOM 678 N N . LEU A 1 83 ? -1.378 6.315 17.117 1.00 96.56 83 LEU A N 1
ATOM 679 C CA . LEU A 1 83 ? -1.961 5.014 16.806 1.00 96.56 83 LEU A CA 1
ATOM 680 C C . LEU A 1 83 ? -0.875 3.931 16.863 1.00 96.56 83 LEU A C 1
ATOM 682 O O . LEU A 1 83 ? 0.307 4.192 16.623 1.00 96.56 83 LEU A O 1
ATOM 686 N N . LYS A 1 84 ? -1.266 2.689 17.163 1.00 95.00 84 LYS A N 1
ATOM 687 C CA . LYS A 1 84 ? -0.347 1.542 17.085 1.00 95.00 84 LYS A CA 1
ATOM 688 C C . LYS A 1 84 ? -0.372 0.971 15.666 1.00 95.00 84 LYS A C 1
ATOM 690 O O . LYS A 1 84 ? -1.470 0.696 15.186 1.00 95.00 84 LYS A O 1
ATOM 695 N N . PRO A 1 85 ? 0.775 0.767 14.995 1.00 93.75 85 PRO A N 1
ATOM 696 C CA . PRO A 1 85 ? 0.806 0.057 13.721 1.00 93.75 85 PRO A CA 1
ATOM 697 C C . PRO A 1 85 ? 0.292 -1.375 13.890 1.00 93.75 85 PRO A C 1
ATOM 699 O O . PRO A 1 85 ? 0.872 -2.152 14.644 1.00 93.75 85 PRO A O 1
ATOM 702 N N . ASN A 1 86 ? -0.792 -1.706 13.196 1.00 93.31 86 ASN A N 1
ATOM 703 C CA . ASN A 1 86 ? -1.383 -3.039 13.160 1.00 93.31 86 ASN A CA 1
ATOM 704 C C . ASN A 1 86 ? -1.725 -3.386 11.708 1.00 93.31 86 ASN A C 1
ATOM 706 O O . ASN A 1 86 ? -2.868 -3.285 11.277 1.00 93.31 86 ASN A O 1
ATOM 710 N N . ILE A 1 87 ? -0.695 -3.693 10.923 1.00 95.12 87 ILE A N 1
ATOM 711 C CA . ILE A 1 87 ? -0.817 -3.936 9.486 1.00 95.12 87 ILE A CA 1
ATOM 712 C C . ILE A 1 87 ? -0.116 -5.250 9.178 1.00 95.12 87 ILE A C 1
ATOM 714 O O . ILE A 1 87 ? 1.050 -5.429 9.529 1.00 95.12 87 ILE A O 1
ATOM 718 N N . LYS A 1 88 ? -0.819 -6.150 8.498 1.00 94.44 88 LYS A N 1
ATOM 719 C CA . LYS A 1 88 ? -0.217 -7.297 7.827 1.00 94.44 88 LYS A CA 1
ATOM 720 C C . LYS A 1 88 ? -0.004 -6.941 6.369 1.00 94.44 88 LYS A C 1
ATOM 722 O O . LYS A 1 88 ? -0.913 -6.411 5.729 1.00 94.44 88 LYS A O 1
ATOM 727 N N . ASP A 1 89 ? 1.172 -7.249 5.841 1.00 94.50 89 ASP A N 1
ATOM 728 C CA . ASP A 1 89 ? 1.484 -6.967 4.452 1.00 94.50 89 ASP A CA 1
ATOM 729 C C . ASP A 1 89 ? 1.918 -8.197 3.653 1.00 94.50 89 ASP A C 1
ATOM 731 O O . ASP A 1 89 ? 2.546 -9.124 4.162 1.00 94.50 89 ASP A O 1
ATOM 735 N N . TYR A 1 90 ? 1.554 -8.199 2.371 1.00 95.69 90 TYR A N 1
ATOM 736 C CA . TYR A 1 90 ? 1.894 -9.242 1.413 1.00 95.69 90 TYR A CA 1
ATOM 737 C C . TYR A 1 90 ? 2.499 -8.611 0.166 1.00 95.69 90 TYR A C 1
ATOM 739 O O . TYR A 1 90 ? 1.882 -7.755 -0.472 1.00 95.69 90 TYR A O 1
ATOM 747 N N . ARG A 1 91 ? 3.693 -9.067 -0.212 1.00 95.31 91 ARG A N 1
ATOM 748 C CA . ARG A 1 91 ? 4.399 -8.638 -1.425 1.00 95.31 91 ARG A CA 1
ATOM 749 C C . ARG A 1 91 ? 4.404 -9.777 -2.433 1.00 95.31 91 ARG A C 1
ATOM 751 O O . ARG A 1 91 ? 4.675 -10.918 -2.066 1.00 95.31 91 ARG A O 1
ATOM 758 N N . TYR A 1 92 ? 4.071 -9.488 -3.684 1.00 95.69 92 TYR A N 1
ATOM 759 C CA . TYR A 1 92 ? 3.893 -10.509 -4.715 1.00 95.69 92 TYR A CA 1
ATOM 760 C C . TYR A 1 92 ? 4.069 -9.931 -6.124 1.00 95.69 92 TYR A C 1
ATOM 762 O O . TYR A 1 92 ? 4.049 -8.719 -6.317 1.00 95.69 92 TYR A O 1
ATOM 770 N N . VAL A 1 93 ? 4.228 -10.794 -7.131 1.00 95.75 93 VAL A N 1
ATOM 771 C CA . VAL A 1 93 ? 4.141 -10.384 -8.543 1.00 95.75 93 VAL A CA 1
ATOM 772 C C . VAL A 1 93 ? 2.664 -10.259 -8.910 1.00 95.75 93 VAL A C 1
ATOM 774 O O . VAL A 1 93 ? 1.932 -11.257 -8.884 1.00 95.75 93 VAL A O 1
ATOM 777 N N . HIS A 1 94 ? 2.213 -9.041 -9.204 1.00 96.19 94 HIS A N 1
ATOM 778 C CA . HIS A 1 94 ? 0.809 -8.771 -9.503 1.00 96.19 94 HIS A CA 1
ATOM 779 C C . HIS A 1 94 ? 0.491 -9.101 -10.962 1.00 96.19 94 HIS A C 1
ATOM 781 O O . HIS A 1 94 ? -0.407 -9.894 -11.224 1.00 96.19 94 HIS A O 1
ATOM 787 N N . ASP A 1 95 ? 1.286 -8.572 -11.882 1.00 95.06 95 ASP A N 1
ATOM 788 C CA . ASP A 1 95 ? 1.211 -8.828 -13.318 1.00 95.06 95 ASP A CA 1
ATOM 789 C C . ASP A 1 95 ? 2.610 -8.642 -13.941 1.00 95.06 95 ASP A C 1
ATOM 791 O O . ASP A 1 95 ? 3.618 -8.588 -13.223 1.00 95.06 95 ASP A O 1
ATOM 795 N N . ASP A 1 96 ? 2.687 -8.577 -15.269 1.00 95.00 96 ASP A N 1
ATOM 796 C CA . ASP A 1 96 ? 3.955 -8.418 -15.983 1.00 95.00 96 ASP A CA 1
ATOM 797 C C . ASP A 1 96 ? 4.626 -7.064 -15.712 1.00 95.00 96 ASP A C 1
ATOM 799 O O . ASP A 1 96 ? 5.856 -6.989 -15.703 1.00 95.00 96 ASP A O 1
ATOM 803 N N . SER A 1 97 ? 3.843 -6.032 -15.396 1.00 96.44 97 SER A N 1
ATOM 804 C CA . SER A 1 97 ? 4.279 -4.645 -15.218 1.00 96.44 97 SER A CA 1
ATOM 805 C C . SER A 1 97 ? 4.320 -4.180 -13.760 1.00 96.44 97 SER A C 1
ATOM 807 O O . SER A 1 97 ? 4.846 -3.099 -13.493 1.00 96.44 97 SER A O 1
ATOM 809 N N . HIS A 1 98 ? 3.811 -4.971 -12.806 1.00 97.94 98 HIS A N 1
ATOM 810 C CA . HIS A 1 98 ? 3.704 -4.555 -11.410 1.00 97.94 98 HIS A CA 1
ATOM 811 C C . HIS A 1 98 ? 4.115 -5.615 -10.383 1.00 97.94 98 HIS A C 1
ATOM 813 O O . HIS A 1 98 ? 3.699 -6.781 -10.403 1.00 97.94 98 HIS A O 1
ATOM 819 N N . PHE A 1 99 ? 4.842 -5.153 -9.368 1.00 97.88 99 PHE A N 1
ATOM 820 C CA . PHE A 1 99 ? 4.818 -5.775 -8.053 1.00 97.88 99 PHE A CA 1
ATOM 821 C C . PHE A 1 99 ? 3.586 -5.283 -7.292 1.00 97.88 99 PHE A C 1
ATOM 823 O O . PHE A 1 99 ? 3.298 -4.089 -7.247 1.00 97.88 99 PHE A O 1
ATOM 830 N N . GLY A 1 100 ? 2.871 -6.208 -6.663 1.00 97.44 100 GLY A N 1
ATOM 831 C CA . GLY A 1 100 ? 1.773 -5.899 -5.761 1.00 97.44 100 GLY A CA 1
ATOM 832 C C . GLY A 1 100 ? 2.252 -5.864 -4.317 1.00 97.44 100 GLY A C 1
ATOM 833 O O . GLY A 1 100 ? 2.978 -6.755 -3.868 1.00 97.44 100 GLY A O 1
ATOM 834 N N . TRP A 1 101 ? 1.794 -4.862 -3.577 1.00 97.81 101 TRP A N 1
ATOM 835 C CA . TRP A 1 101 ? 1.938 -4.777 -2.132 1.00 97.81 101 TRP A CA 1
ATOM 836 C C . TRP A 1 101 ? 0.567 -4.543 -1.506 1.00 97.81 101 TRP A C 1
ATOM 838 O O . TRP A 1 101 ? -0.041 -3.489 -1.669 1.00 97.81 101 TRP A O 1
ATOM 848 N N . LEU A 1 102 ? 0.047 -5.574 -0.848 1.00 97.25 102 LEU A N 1
ATOM 849 C CA . LEU A 1 102 ? -1.250 -5.556 -0.185 1.00 97.25 102 LEU A CA 1
ATOM 850 C C . LEU A 1 102 ? -1.029 -5.324 1.308 1.00 97.25 102 LEU A C 1
ATOM 852 O O . LEU A 1 102 ? -0.331 -6.117 1.933 1.00 97.25 102 LEU A O 1
ATOM 856 N N . LEU A 1 103 ? -1.612 -4.264 1.859 1.00 97.12 103 LEU A N 1
ATOM 857 C CA . LEU A 1 103 ? -1.569 -3.906 3.273 1.00 97.12 103 LEU A CA 1
ATOM 858 C C . LEU A 1 103 ? -2.978 -4.016 3.853 1.00 97.12 103 LEU A C 1
ATOM 860 O O . LEU A 1 103 ? -3.912 -3.432 3.307 1.00 97.12 103 LEU A O 1
ATOM 864 N N . LEU A 1 104 ? -3.138 -4.765 4.939 1.00 95.62 104 LEU A N 1
ATOM 865 C CA . LEU A 1 104 ? -4.442 -5.085 5.516 1.00 95.62 104 LEU A CA 1
ATOM 866 C C . LEU A 1 104 ? -4.399 -5.039 7.036 1.00 95.62 104 LEU A C 1
ATOM 868 O O . LEU A 1 104 ? -3.365 -5.314 7.645 1.00 95.62 104 LEU A O 1
ATOM 872 N N . ASP A 1 105 ? -5.551 -4.803 7.648 1.00 95.50 105 ASP A N 1
ATOM 873 C CA . ASP A 1 105 ? -5.753 -5.190 9.036 1.00 95.50 105 ASP A CA 1
ATOM 874 C C . ASP A 1 105 ? -5.626 -6.726 9.186 1.00 95.50 105 ASP A C 1
ATOM 876 O O . ASP A 1 105 ? -6.199 -7.474 8.381 1.00 95.50 105 ASP A O 1
ATOM 880 N N . PRO A 1 106 ? -4.894 -7.239 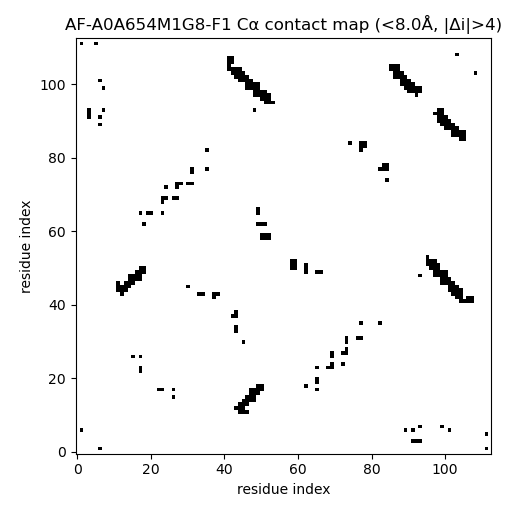10.195 1.00 93.25 106 PRO A N 1
ATOM 881 C CA . PRO A 1 106 ? -4.753 -8.675 10.419 1.00 93.25 106 PRO A CA 1
ATOM 882 C C . PRO A 1 106 ? -6.075 -9.442 10.555 1.00 93.25 106 PRO A C 1
ATOM 884 O O . PRO A 1 106 ? -6.131 -10.608 10.166 1.00 93.25 106 PRO A O 1
ATOM 887 N N . SER A 1 107 ? -7.145 -8.824 11.056 1.00 91.75 107 SER A N 1
ATOM 888 C CA . SER A 1 107 ? -8.460 -9.468 11.199 1.00 91.75 107 SER A CA 1
ATOM 889 C C . SER A 1 107 ? -9.089 -9.856 9.855 1.00 91.75 107 SER A C 1
ATOM 891 O O . SER A 1 107 ? -9.791 -10.863 9.762 1.00 91.75 107 SER A O 1
ATOM 893 N N . LEU A 1 108 ? -8.760 -9.136 8.777 1.00 89.31 108 LEU A N 1
ATOM 894 C CA . LEU A 1 108 ? -9.222 -9.456 7.424 1.00 89.31 108 LEU A CA 1
ATOM 895 C C . LEU A 1 108 ? -8.542 -10.702 6.853 1.00 89.31 108 LEU A C 1
ATOM 897 O O . LEU A 1 108 ? -8.950 -11.203 5.805 1.00 89.31 108 LEU A O 1
ATOM 901 N N . THR A 1 109 ? -7.518 -11.221 7.536 1.00 81.75 109 THR A N 1
ATOM 902 C CA . THR A 1 109 ? -6.723 -12.341 7.031 1.00 81.75 109 THR A CA 1
ATOM 903 C C . THR A 1 109 ? -7.368 -13.700 7.253 1.00 81.75 109 THR A C 1
ATOM 905 O O . THR A 1 109 ? -6.996 -14.653 6.582 1.00 81.75 109 THR A O 1
ATOM 908 N N . ILE A 1 110 ? -8.415 -13.755 8.078 1.00 70.38 110 ILE A N 1
ATOM 909 C CA . ILE A 1 110 ? -9.304 -14.919 8.209 1.00 70.38 110 ILE A CA 1
ATOM 910 C C . ILE A 1 110 ? -9.965 -15.252 6.857 1.00 70.38 110 ILE A C 1
ATOM 912 O O . ILE A 1 110 ? -10.332 -16.388 6.602 1.00 70.38 110 ILE A O 1
ATOM 916 N N . ARG A 1 111 ? -10.060 -14.282 5.934 1.00 61.62 111 ARG A N 1
ATOM 917 C CA . ARG A 1 111 ? -10.549 -14.504 4.562 1.00 61.62 111 ARG A CA 1
ATOM 918 C C . ARG A 1 111 ? -9.557 -15.252 3.653 1.00 61.62 111 ARG A C 1
ATOM 920 O O . ARG A 1 111 ? -9.868 -15.441 2.479 1.00 61.62 111 ARG A O 1
ATOM 927 N N . PHE A 1 112 ? -8.355 -15.583 4.135 1.00 64.00 112 PHE A N 1
ATOM 928 C CA . PHE A 1 112 ? -7.349 -16.342 3.378 1.00 64.00 112 PHE A CA 1
ATOM 929 C C . PHE A 1 112 ? -7.336 -17.845 3.695 1.00 64.00 112 PHE A C 1
ATOM 931 O O . PHE A 1 112 ? -6.601 -18.558 3.005 1.00 64.00 112 PHE A O 1
ATOM 938 N N . ASP A 1 113 ? -8.093 -18.289 4.704 1.00 52.06 113 ASP A N 1
ATOM 939 C CA . ASP A 1 113 ? -8.235 -19.699 5.095 1.00 52.06 113 ASP A CA 1
ATOM 940 C C . ASP A 1 113 ? -9.396 -20.387 4.360 1.00 52.06 113 ASP A C 1
ATOM 942 O O . ASP A 1 113 ? -10.446 -19.734 4.141 1.00 52.06 113 ASP A O 1
#

Secondary structure (DSSP, 8-state):
---HHHHHH---SEEEE--SGGGHHHHHHHHHHHHHHHGGGT--EEEEEEE--SS-HHHHHHHHHHHHHHHHHHHHHHHHTTPPP--EEEEEE-SSSEEEEEEE-GGGGGGG-

Solvent-accessible surface area (backbone atoms only — not comparable to full-atom values): 6394 Å² total; per-residue (Å²): 132,85,58,64,69,55,69,66,67,56,88,48,86,40,78,46,79,55,85,50,73,88,50,37,67,61,51,27,51,52,51,42,56,49,41,66,71,22,55,90,73,50,63,34,41,37,33,40,34,26,49,34,48,89,90,33,70,68,55,35,52,51,31,52,49,48,54,50,52,37,50,51,49,33,56,52,50,36,49,75,71,73,45,80,91,68,70,42,74,49,78,47,79,57,55,82,56,24,32,30,36,40,38,27,19,60,76,60,51,67,76,75,112

Organism: NCBI:txid1353260

Mean predicted aligned error: 3.27 Å

Nearest PDB structures (foldseek):
  7aor-assembly1_bc  TM=5.660E-01  e=1.286E-01  Trypanosoma cruzi strain CL Brener
  2hnk-assembly1_C  TM=4.353E-01  e=1.606E+00  Leptospira interrogans
  2df4-assembly1_A  TM=3.096E-01  e=5.150E+00  Staphylococcus aureus

Foldseek 3Di:
DQDLVCVLVPDAPEEEEDEDPVCLVVVLVVLLVQCVVCVVVQWHKYKYWFFDAPVDPPSVVVSVVSVVSSVVSNCVSCVVVVHDDQWDWDWACNDNTTIMIMIGHPVCCVVRD